Protein AF-A0A950NGB6-F1 (afdb_monomer)

Secondary structure (DSSP, 8-state):
--S-EEEEEEEEEETTTEEEEEEEEEE--BGGGTB--EEEEEEEEEEEEETTEEEEEEEES-S-S--EE---TTTSPPEE---EEEEEEEE--

pLDDT: mean 82.8, std 18.59, range [39.22, 98.44]

Structure (mmCIF, N/CA/C/O backbone):
data_AF-A0A950NGB6-F1
#
_entry.id   AF-A0A950NGB6-F1
#
loop_
_atom_site.group_PDB
_atom_site.id
_atom_site.type_symbol
_atom_site.label_atom_id
_atom_site.label_alt_id
_atom_site.label_comp_id
_atom_site.label_asym_id
_atom_site.label_entity_id
_atom_site.label_seq_id
_atom_site.pdbx_PDB_ins_code
_atom_site.Cartn_x
_atom_site.Cartn_y
_atom_site.Cartn_z
_atom_site.occupancy
_atom_site.B_iso_or_equiv
_atom_site.auth_seq_id
_atom_site.auth_comp_id
_atom_site.auth_asym_id
_atom_site.auth_atom_id
_atom_site.pdbx_PDB_model_num
ATOM 1 N N . SER A 1 1 ? 17.500 -10.119 -14.772 1.00 54.06 1 SER A N 1
ATOM 2 C CA . SER A 1 1 ? 17.290 -9.573 -13.417 1.00 54.06 1 SER A CA 1
ATOM 3 C C . SER A 1 1 ? 17.533 -8.077 -13.434 1.00 54.06 1 SER A C 1
ATOM 5 O O . SER A 1 1 ? 18.432 -7.669 -14.169 1.00 54.06 1 SER A O 1
ATOM 7 N N . PRO A 1 2 ? 16.747 -7.261 -12.709 1.00 59.94 2 PRO A N 1
ATOM 8 C CA . PRO A 1 2 ? 16.984 -5.820 -12.648 1.00 59.94 2 PRO A CA 1
ATOM 9 C C . PRO A 1 2 ? 18.311 -5.579 -11.942 1.00 59.94 2 PRO A C 1
ATOM 11 O O . PRO A 1 2 ? 18.664 -6.317 -11.021 1.00 59.94 2 PRO A O 1
ATOM 14 N N . GLN A 1 3 ? 19.059 -4.574 -12.388 1.00 67.06 3 GLN A N 1
ATOM 15 C CA . GLN A 1 3 ? 20.354 -4.277 -11.775 1.00 67.06 3 GLN A CA 1
ATOM 16 C C . GLN A 1 3 ? 20.201 -3.551 -10.435 1.00 67.06 3 GLN A C 1
ATOM 18 O O . GLN A 1 3 ? 21.109 -3.591 -9.609 1.00 67.06 3 GLN A O 1
ATOM 23 N N . THR A 1 4 ? 19.063 -2.890 -10.195 1.00 82.62 4 THR A N 1
ATOM 24 C CA . THR A 1 4 ? 18.819 -2.128 -8.965 1.00 82.62 4 THR A CA 1
ATOM 25 C C . THR 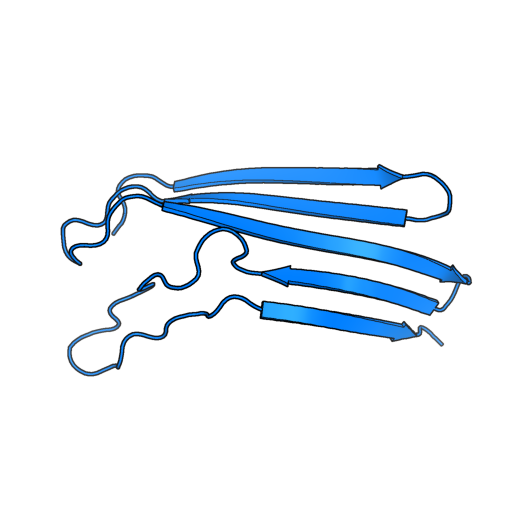A 1 4 ? 17.321 -1.981 -8.714 1.00 82.62 4 THR A C 1
ATOM 27 O O . THR A 1 4 ? 16.550 -1.740 -9.642 1.00 82.62 4 THR A O 1
ATOM 30 N N . GLN A 1 5 ? 16.917 -2.109 -7.453 1.00 87.69 5 GLN A N 1
ATOM 31 C CA . GLN A 1 5 ? 15.569 -1.804 -6.989 1.00 87.69 5 GLN A CA 1
ATOM 32 C C . GLN A 1 5 ? 15.678 -0.940 -5.736 1.00 87.69 5 GLN A C 1
ATOM 34 O O . GLN A 1 5 ? 16.530 -1.203 -4.887 1.00 87.69 5 GLN A O 1
ATOM 39 N N . TYR A 1 6 ? 14.824 0.071 -5.629 1.00 88.75 6 TYR A N 1
ATOM 40 C CA . TYR A 1 6 ? 14.690 0.885 -4.426 1.00 88.75 6 TYR A CA 1
ATOM 41 C C . TYR A 1 6 ? 13.261 0.796 -3.915 1.00 88.75 6 TYR A C 1
ATOM 43 O O . TYR A 1 6 ? 12.318 0.788 -4.706 1.00 88.75 6 TYR A O 1
ATOM 51 N N . ASN A 1 7 ? 13.105 0.764 -2.599 1.00 91.12 7 ASN A N 1
ATOM 52 C CA . ASN A 1 7 ? 11.820 0.869 -1.934 1.00 91.12 7 ASN A CA 1
ATOM 53 C C . ASN A 1 7 ? 11.858 2.000 -0.907 1.00 91.12 7 ASN A C 1
ATOM 55 O O . ASN A 1 7 ? 12.828 2.175 -0.172 1.00 91.12 7 ASN A O 1
ATOM 59 N N . VAL A 1 8 ? 10.777 2.762 -0.858 1.00 96.06 8 VAL A N 1
ATOM 60 C CA . VAL A 1 8 ? 10.532 3.762 0.174 1.00 96.06 8 VAL A CA 1
ATOM 61 C C . VAL A 1 8 ? 9.177 3.448 0.770 1.00 96.06 8 VAL A C 1
ATOM 63 O O . VAL A 1 8 ? 8.181 3.420 0.052 1.00 96.06 8 VAL A O 1
ATOM 66 N N . GLN A 1 9 ? 9.155 3.204 2.075 1.00 96.06 9 GLN A N 1
ATOM 67 C CA . GLN A 1 9 ? 7.926 2.998 2.823 1.00 96.06 9 GLN A CA 1
ATOM 68 C C . GLN A 1 9 ? 7.710 4.157 3.790 1.00 96.06 9 GLN A C 1
ATOM 70 O O . GLN A 1 9 ? 8.660 4.636 4.413 1.00 96.06 9 GLN A O 1
ATOM 75 N N . SER A 1 10 ? 6.463 4.596 3.923 1.00 97.38 10 SER A N 1
ATOM 76 C CA . SER A 1 10 ? 6.051 5.519 4.972 1.00 97.38 10 SER A CA 1
ATOM 77 C C . SER A 1 10 ? 4.803 5.012 5.679 1.00 97.38 10 SER A C 1
ATOM 79 O O . SER A 1 10 ? 3.854 4.555 5.047 1.00 97.38 10 SER A O 1
ATOM 81 N N . LEU A 1 11 ? 4.813 5.135 7.004 1.00 97.94 11 LEU A N 1
ATOM 82 C CA . LEU A 1 11 ? 3.663 4.893 7.862 1.00 97.94 11 LEU A CA 1
ATOM 83 C C . LEU A 1 11 ? 3.295 6.207 8.546 1.00 97.94 11 LEU A C 1
ATOM 85 O O . LEU A 1 11 ? 4.119 6.802 9.242 1.00 97.94 11 LEU A O 1
ATOM 89 N N . LEU A 1 12 ? 2.064 6.656 8.334 1.00 98.31 12 LEU A N 1
ATOM 90 C CA . LEU A 1 12 ? 1.514 7.860 8.941 1.00 98.31 12 LEU A CA 1
ATOM 91 C C . LEU A 1 12 ? 0.417 7.466 9.923 1.00 98.31 12 LEU A C 1
ATOM 93 O O . LEU A 1 12 ? -0.571 6.844 9.535 1.00 98.31 12 LEU A O 1
ATOM 97 N N . LEU A 1 13 ? 0.589 7.871 11.178 1.00 97.88 13 LEU A N 1
ATOM 98 C CA . LEU A 1 13 ? -0.449 7.801 12.201 1.00 97.88 13 LEU A CA 1
ATOM 99 C C . LEU A 1 13 ? -1.148 9.160 12.236 1.00 97.88 13 LEU A C 1
ATOM 101 O O . LEU A 1 13 ? -0.543 10.172 12.594 1.00 97.88 13 LEU A O 1
ATOM 105 N N . LEU A 1 14 ? -2.396 9.190 11.791 1.00 97.19 14 LEU A N 1
ATOM 106 C CA . LEU A 1 14 ? -3.207 10.394 11.681 1.00 97.19 14 LEU A CA 1
ATOM 107 C C . LEU A 1 14 ? -4.202 10.464 12.856 1.00 97.19 14 LEU A C 1
ATOM 109 O O . LEU A 1 14 ? -4.521 9.443 13.468 1.00 97.19 14 LEU A O 1
ATOM 113 N N . PRO A 1 15 ? -4.718 11.659 13.195 1.00 96.62 15 PRO A N 1
ATOM 114 C CA . PRO A 1 15 ? -5.765 11.790 14.205 1.00 96.62 15 PRO A CA 1
ATOM 115 C C . PRO A 1 15 ? -7.013 10.958 13.869 1.00 96.62 15 PRO A C 1
ATOM 117 O O . PRO A 1 15 ? -7.310 10.742 12.695 1.00 96.62 15 PRO A O 1
ATOM 120 N N . HIS A 1 16 ? -7.797 10.609 14.895 1.00 94.88 16 HIS A N 1
ATOM 121 C CA . HIS A 1 16 ? -9.032 9.808 14.791 1.00 94.88 16 HIS A CA 1
ATOM 122 C C . HIS A 1 16 ? -8.806 8.342 14.384 1.00 94.88 16 HIS A C 1
ATOM 124 O O . HIS A 1 16 ? -9.614 7.773 13.651 1.00 94.88 16 HIS A O 1
ATOM 130 N N . ASP A 1 17 ? -7.707 7.745 14.857 1.00 96.44 17 ASP A N 1
ATOM 131 C CA . ASP A 1 17 ? -7.376 6.328 14.643 1.00 96.44 17 ASP A CA 1
ATOM 132 C C . ASP A 1 17 ? -7.332 5.939 13.156 1.00 96.44 17 ASP A C 1
ATOM 134 O O . ASP A 1 17 ? -7.806 4.878 12.731 1.00 96.44 17 ASP A O 1
ATOM 138 N N . VAL A 1 18 ? -6.775 6.849 12.352 1.00 97.88 18 VAL A N 1
ATOM 139 C CA . VAL A 1 18 ? -6.539 6.655 10.925 1.00 97.88 18 VAL A CA 1
ATOM 140 C C . VAL A 1 18 ? -5.057 6.379 10.701 1.00 97.88 18 VAL A C 1
ATOM 142 O O . VAL A 1 18 ? -4.192 7.116 11.167 1.00 97.88 18 VAL A O 1
ATOM 145 N N . GLU A 1 19 ? -4.758 5.343 9.930 1.00 98.19 19 GLU A N 1
ATOM 146 C CA . GLU A 1 19 ? -3.404 4.979 9.530 1.00 98.19 19 GLU A CA 1
ATOM 147 C C . GLU A 1 19 ? -3.284 5.000 8.010 1.00 98.19 19 GLU A C 1
ATOM 149 O O . GLU A 1 19 ? -4.168 4.521 7.297 1.00 98.19 19 GLU A O 1
ATOM 154 N N . MET A 1 20 ? -2.170 5.522 7.501 1.00 98.38 20 MET A N 1
ATOM 155 C CA . MET A 1 20 ? -1.849 5.466 6.080 1.00 98.38 20 MET A CA 1
ATOM 156 C C . MET A 1 20 ? -0.472 4.839 5.875 1.00 98.38 20 MET A C 1
ATOM 158 O O . MET A 1 20 ? 0.538 5.408 6.286 1.00 98.38 20 MET A O 1
ATOM 162 N N . ASP A 1 21 ? -0.441 3.680 5.224 1.00 97.88 21 ASP A N 1
ATOM 163 C CA . ASP A 1 21 ? 0.781 2.989 4.807 1.00 97.88 21 ASP A CA 1
ATOM 164 C C . ASP A 1 21 ? 0.980 3.203 3.308 1.00 97.88 21 ASP A C 1
ATOM 166 O O . ASP A 1 21 ? 0.055 3.012 2.517 1.00 97.88 21 ASP A O 1
ATOM 170 N N . ASN A 1 22 ? 2.170 3.634 2.914 1.00 97.56 22 ASN A N 1
ATOM 171 C CA . ASN A 1 22 ? 2.520 3.909 1.532 1.00 97.56 22 ASN A CA 1
ATOM 172 C C . ASN A 1 22 ? 3.824 3.216 1.193 1.00 97.56 22 ASN A C 1
ATOM 174 O O . ASN A 1 22 ? 4.803 3.345 1.927 1.00 97.56 22 ASN A O 1
ATOM 178 N N . VAL A 1 23 ? 3.874 2.582 0.026 1.00 96.00 23 VAL A N 1
ATOM 179 C CA . VAL A 1 23 ? 5.106 2.004 -0.497 1.00 96.00 23 VAL A CA 1
ATOM 180 C C . VAL A 1 23 ? 5.312 2.444 -1.936 1.00 96.00 23 VAL A C 1
ATOM 182 O O . VAL A 1 23 ? 4.480 2.203 -2.810 1.00 96.00 23 VAL A O 1
ATOM 185 N N . LEU A 1 24 ? 6.447 3.093 -2.180 1.00 94.62 24 LEU A N 1
ATOM 186 C CA . LEU A 1 24 ? 6.922 3.451 -3.506 1.00 94.62 24 LEU A CA 1
ATOM 187 C C . LEU A 1 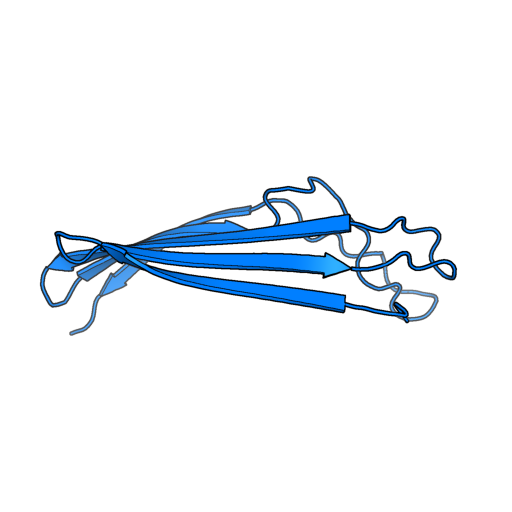24 ? 8.117 2.570 -3.857 1.00 94.62 24 LEU A C 1
ATOM 189 O O . LEU A 1 24 ? 9.123 2.548 -3.150 1.00 94.62 24 LEU A O 1
ATOM 193 N N . TYR A 1 25 ? 8.019 1.887 -4.984 1.00 91.12 25 TYR A N 1
ATOM 194 C CA . TYR A 1 25 ? 9.084 1.085 -5.554 1.00 91.12 25 TYR A CA 1
ATOM 195 C C . TYR A 1 25 ? 9.619 1.773 -6.800 1.00 91.12 25 TYR A C 1
ATOM 197 O O . TYR A 1 25 ? 8.844 2.277 -7.612 1.00 91.12 25 TYR A O 1
ATOM 205 N N . TYR A 1 26 ? 10.933 1.737 -6.977 1.00 90.12 26 TYR A N 1
ATOM 206 C CA . TYR A 1 26 ? 11.595 1.990 -8.247 1.00 90.12 26 TYR A CA 1
ATOM 207 C C . TYR A 1 26 ? 12.293 0.717 -8.699 1.00 90.12 26 TYR A C 1
ATOM 209 O O . TYR A 1 26 ? 13.120 0.164 -7.969 1.00 90.12 26 TYR A O 1
ATOM 217 N N . VAL A 1 27 ? 12.005 0.289 -9.920 1.00 86.25 27 VAL A N 1
ATOM 218 C CA . VAL A 1 27 ? 12.666 -0.846 -10.558 1.00 86.25 27 VAL A CA 1
ATOM 219 C C . VAL A 1 27 ? 13.430 -0.315 -11.760 1.00 86.25 27 VAL A C 1
ATOM 221 O O . VAL A 1 27 ? 12.858 0.336 -12.637 1.00 86.25 27 VAL A O 1
ATOM 224 N N . SER A 1 28 ? 14.744 -0.551 -11.795 1.00 85.75 28 SER A N 1
ATOM 225 C CA . SER A 1 28 ? 15.553 -0.154 -12.945 1.00 85.75 28 SER A CA 1
ATOM 226 C C . SER A 1 28 ? 15.216 -0.993 -14.178 1.00 85.75 28 SER A C 1
ATOM 228 O O . SER A 1 28 ? 14.600 -2.056 -14.084 1.00 85.75 28 SER A O 1
ATOM 230 N N . THR A 1 29 ? 15.615 -0.498 -15.350 1.00 84.50 29 THR A N 1
ATOM 231 C CA . THR A 1 29 ? 15.384 -1.158 -16.638 1.00 84.50 29 THR A CA 1
ATOM 232 C C . THR A 1 29 ? 15.749 -2.641 -16.576 1.00 84.50 29 THR A C 1
ATOM 234 O O . THR A 1 29 ? 16.755 -3.033 -15.978 1.00 84.50 29 THR A O 1
ATOM 237 N N . LEU A 1 30 ? 14.952 -3.465 -17.253 1.00 80.69 30 LEU A N 1
ATOM 238 C CA . LEU A 1 30 ? 15.193 -4.889 -17.465 1.00 80.69 30 LEU A CA 1
ATOM 239 C C . LEU A 1 30 ?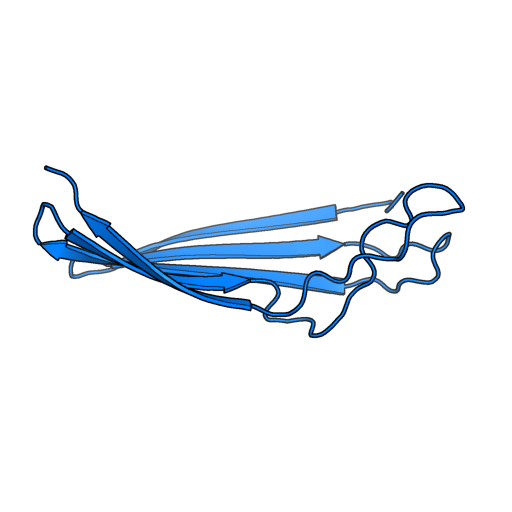 15.508 -5.111 -18.953 1.00 80.69 30 LEU A C 1
ATOM 241 O O . LEU A 1 30 ? 14.600 -5.440 -19.723 1.00 80.69 30 LEU A O 1
ATOM 245 N N . PRO A 1 31 ? 16.776 -4.957 -19.390 1.00 76.94 31 PRO A N 1
ATOM 246 C CA . PRO A 1 31 ? 17.125 -5.018 -20.810 1.00 76.94 31 PRO A CA 1
ATOM 247 C C . PRO A 1 31 ? 16.775 -6.364 -21.444 1.00 76.94 31 PRO A C 1
ATOM 249 O O . PRO A 1 31 ? 16.282 -6.410 -22.564 1.00 76.94 31 PRO A O 1
ATOM 252 N N . SER A 1 32 ? 16.953 -7.461 -20.699 1.00 75.75 32 SER A N 1
ATOM 253 C CA . SER A 1 32 ? 16.657 -8.820 -21.168 1.00 75.75 32 SER A CA 1
ATOM 254 C C . SER A 1 32 ? 15.182 -9.050 -21.506 1.00 75.75 32 SER A C 1
ATOM 256 O O . SER A 1 32 ? 14.870 -10.001 -22.210 1.00 75.75 32 SER A O 1
ATOM 258 N N . LEU A 1 33 ? 14.284 -8.211 -20.982 1.00 69.19 33 LEU A N 1
ATOM 259 C CA . LEU A 1 33 ? 12.833 -8.320 -21.150 1.00 69.19 33 LEU A CA 1
ATOM 260 C C . LEU A 1 33 ? 12.233 -7.129 -21.902 1.00 69.19 33 LEU A C 1
ATOM 262 O O . LEU A 1 33 ? 11.016 -7.062 -22.056 1.00 69.19 33 LEU A O 1
ATOM 266 N N . ASN A 1 34 ? 13.076 -6.199 -22.365 1.00 76.00 34 ASN A N 1
ATOM 267 C CA . ASN A 1 34 ? 12.664 -4.948 -22.993 1.00 76.00 34 ASN A CA 1
ATOM 268 C C . ASN A 1 34 ? 11.642 -4.152 -22.152 1.00 76.00 34 ASN A C 1
ATOM 270 O O . ASN A 1 34 ? 10.678 -3.600 -22.683 1.00 76.00 34 ASN A O 1
ATOM 274 N N . ILE A 1 35 ? 11.828 -4.123 -20.827 1.00 76.00 35 ILE A N 1
ATOM 275 C CA . ILE A 1 35 ? 10.979 -3.345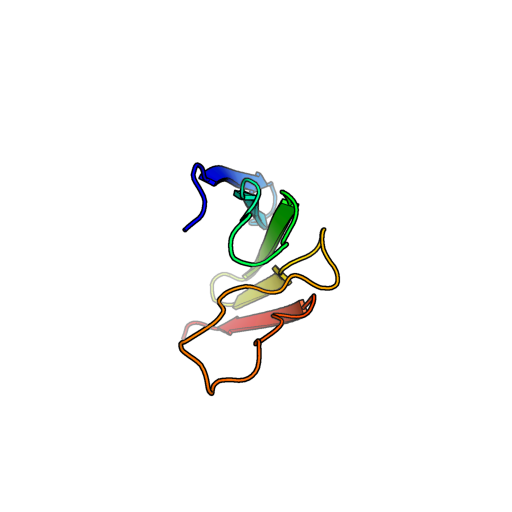 -19.915 1.00 76.00 35 ILE A CA 1
ATOM 276 C C . ILE A 1 35 ? 11.782 -2.128 -19.440 1.00 76.00 35 ILE A C 1
ATOM 278 O O . ILE A 1 35 ? 12.870 -2.317 -18.878 1.00 76.00 35 ILE A O 1
ATOM 282 N N . PRO A 1 36 ? 11.294 -0.893 -19.667 1.00 82.50 36 PRO A N 1
ATOM 283 C CA . PRO A 1 36 ? 11.945 0.317 -19.169 1.00 82.50 36 PRO A CA 1
ATOM 284 C C . PRO A 1 36 ? 11.893 0.379 -17.639 1.00 82.50 36 PRO A C 1
ATOM 286 O O . PRO A 1 36 ? 11.126 -0.349 -17.013 1.00 82.50 36 PRO A O 1
ATOM 289 N N . SER A 1 37 ? 12.694 1.250 -17.023 1.00 87.00 37 SER A N 1
ATOM 290 C CA . SER A 1 37 ? 12.549 1.514 -15.591 1.00 87.00 37 SER A CA 1
ATOM 291 C C . SER A 1 37 ? 11.157 2.055 -15.272 1.00 87.00 37 SER A C 1
ATOM 293 O O . SER A 1 37 ? 10.529 2.734 -16.090 1.00 87.00 37 SER A O 1
ATOM 295 N N . TYR A 1 38 ? 10.665 1.742 -14.079 1.00 85.00 38 TYR A N 1
ATOM 296 C CA . TYR A 1 38 ? 9.328 2.145 -13.669 1.00 85.00 38 TYR A CA 1
ATOM 297 C C . TYR A 1 38 ? 9.217 2.376 -12.170 1.00 85.00 38 TYR A C 1
ATOM 299 O O . TYR A 1 38 ? 10.036 1.909 -11.375 1.00 85.00 38 TYR A O 1
ATOM 307 N N . PHE A 1 39 ? 8.163 3.105 -11.811 1.00 89.31 39 PHE A N 1
ATOM 308 C CA . PHE A 1 39 ? 7.729 3.277 -10.438 1.00 89.31 39 PHE A CA 1
ATOM 309 C C . PHE A 1 39 ? 6.421 2.530 -10.209 1.00 89.31 39 PHE A C 1
ATOM 311 O O . PHE A 1 39 ? 5.492 2.636 -11.010 1.00 89.31 39 PHE A O 1
ATOM 318 N N . ARG A 1 40 ? 6.332 1.842 -9.074 1.00 89.69 40 ARG A N 1
ATOM 319 C CA . ARG A 1 40 ? 5.091 1.259 -8.563 1.00 89.69 40 ARG A CA 1
ATOM 320 C C . ARG A 1 40 ? 4.749 1.923 -7.242 1.00 89.69 40 ARG A C 1
ATOM 322 O O . ARG A 1 40 ? 5.625 2.114 -6.408 1.00 89.69 40 ARG A O 1
ATOM 329 N N . PHE A 1 41 ? 3.476 2.246 -7.055 1.00 93.75 41 PHE A N 1
ATOM 330 C CA . PHE A 1 41 ? 2.983 2.836 -5.818 1.00 93.75 41 PHE A CA 1
ATOM 331 C C . PHE A 1 41 ? 1.784 2.062 -5.303 1.00 93.75 41 PHE A C 1
ATOM 333 O O . PHE A 1 41 ? 0.790 1.912 -6.022 1.00 93.75 41 PHE A O 1
ATOM 340 N N . ASP A 1 42 ? 1.894 1.640 -4.053 1.00 95.06 42 ASP A N 1
ATOM 341 C CA . ASP A 1 42 ? 0.838 0.991 -3.300 1.00 95.06 42 ASP A CA 1
ATOM 342 C C . ASP A 1 42 ? 0.540 1.846 -2.060 1.00 95.06 42 ASP A C 1
ATOM 344 O O . ASP A 1 42 ? 1.442 2.435 -1.461 1.00 95.06 42 ASP A O 1
ATOM 348 N N . THR A 1 43 ? -0.729 1.933 -1.676 1.00 97.62 43 THR A N 1
ATOM 349 C CA . THR A 1 43 ? -1.165 2.686 -0.495 1.00 97.62 43 THR A CA 1
ATOM 350 C C . THR A 1 43 ? -2.330 1.984 0.189 1.00 97.62 43 THR A C 1
ATOM 352 O O . THR A 1 43 ? -3.184 1.381 -0.467 1.00 97.62 43 THR A O 1
ATOM 355 N N . ARG A 1 44 ? -2.383 2.062 1.516 1.00 98.19 44 ARG A N 1
ATOM 356 C CA . ARG A 1 44 ? -3.500 1.600 2.337 1.00 98.19 44 ARG A CA 1
ATOM 357 C C . ARG A 1 44 ? -3.876 2.702 3.309 1.00 98.19 44 ARG A C 1
ATOM 359 O O . ARG A 1 44 ? -3.058 3.096 4.131 1.00 98.19 44 ARG A O 1
ATOM 366 N N . LEU A 1 45 ? -5.132 3.124 3.252 1.00 98.44 45 LEU A N 1
ATOM 367 C CA . LEU A 1 45 ? -5.753 3.971 4.262 1.00 98.44 45 LEU A CA 1
ATOM 368 C C . LEU A 1 45 ? -6.649 3.093 5.131 1.00 98.44 45 LEU A C 1
ATOM 370 O O . LEU A 1 45 ? -7.583 2.480 4.618 1.00 98.44 45 LEU A O 1
ATOM 374 N N . ALA A 1 46 ? -6.361 3.012 6.422 1.00 98.06 46 ALA A N 1
ATOM 375 C CA . ALA A 1 46 ? -7.129 2.248 7.390 1.00 98.06 46 ALA A CA 1
ATOM 376 C C . ALA A 1 46 ? -7.715 3.168 8.451 1.00 98.06 46 ALA A C 1
ATOM 378 O O . ALA A 1 46 ? -7.080 4.130 8.868 1.00 98.06 46 ALA A O 1
ATOM 379 N N . TRP A 1 47 ? -8.930 2.865 8.881 1.00 98.06 47 TRP A N 1
ATOM 380 C CA . TRP A 1 47 ? -9.641 3.612 9.899 1.00 98.06 47 TRP A CA 1
ATOM 381 C C . TRP A 1 47 ? -10.293 2.645 10.877 1.00 98.06 47 TRP A C 1
ATOM 383 O O . TRP A 1 47 ? -11.134 1.819 10.502 1.00 98.06 47 TRP A O 1
ATOM 393 N N . LYS A 1 48 ? -9.900 2.756 12.142 1.00 97.44 48 LYS A N 1
ATOM 394 C CA . LYS A 1 48 ? -10.492 2.007 13.242 1.00 97.44 48 LYS A CA 1
ATOM 395 C C . LYS A 1 48 ? -11.747 2.744 13.720 1.00 97.44 48 LYS A C 1
ATOM 397 O O . LYS A 1 48 ? -11.679 3.652 14.538 1.00 97.44 48 LYS A O 1
ATOM 402 N N . VAL A 1 49 ? -12.897 2.373 13.157 1.00 94.44 49 VAL A N 1
ATOM 403 C CA . VAL A 1 49 ? -14.185 3.052 13.402 1.00 94.44 49 VAL A CA 1
ATOM 404 C C . VAL A 1 49 ? -14.639 2.874 14.851 1.00 94.44 49 VAL A C 1
ATOM 406 O O . VAL A 1 49 ? -15.165 3.798 15.464 1.00 94.44 49 VAL A O 1
ATOM 409 N N . VAL A 1 50 ? -14.439 1.670 15.385 1.00 94.12 50 VAL A N 1
ATOM 410 C CA . VAL A 1 50 ? -14.647 1.297 16.790 1.00 94.12 50 VAL A CA 1
ATOM 411 C C . VAL A 1 50 ? -13.586 0.269 17.182 1.00 94.12 50 VAL A C 1
ATOM 413 O O . VAL A 1 50 ? -12.898 -0.275 16.318 1.00 94.12 50 VAL A O 1
ATOM 416 N N . ASP A 1 51 ? -13.457 -0.041 18.474 1.00 91.88 51 ASP A N 1
ATOM 417 C CA . ASP A 1 51 ? -12.355 -0.868 18.980 1.00 91.88 51 ASP A CA 1
ATOM 418 C C . ASP A 1 51 ? -12.175 -2.227 18.302 1.00 91.88 51 ASP A C 1
ATOM 420 O O . ASP A 1 51 ? -11.052 -2.717 18.177 1.00 91.88 51 ASP A O 1
ATOM 424 N N . ASN A 1 52 ? -13.267 -2.804 17.813 1.00 95.38 52 ASN A N 1
ATOM 425 C CA . ASN A 1 52 ? -13.285 -4.102 17.168 1.00 95.38 52 ASN A CA 1
A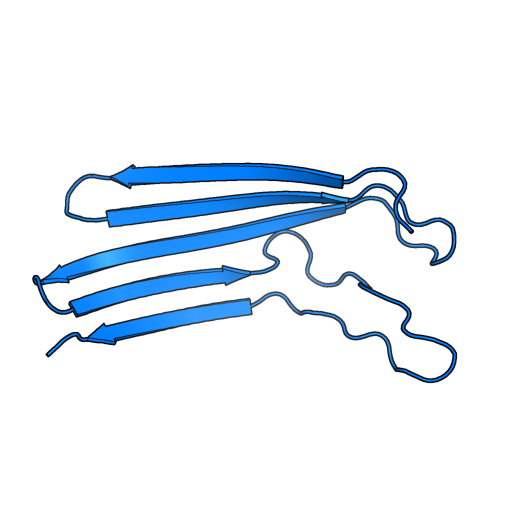TOM 426 C C . ASN A 1 52 ? -13.470 -4.065 15.645 1.00 95.38 52 ASN A C 1
ATOM 428 O O . ASN A 1 52 ? -13.408 -5.130 15.035 1.00 95.38 52 ASN A O 1
ATOM 432 N N . VAL A 1 53 ? -13.684 -2.901 15.020 1.00 96.81 53 VAL A N 1
ATOM 433 C CA . VAL A 1 53 ? -13.965 -2.794 13.576 1.00 96.81 53 VAL A CA 1
ATOM 434 C C . VAL A 1 53 ? -13.002 -1.830 12.900 1.00 96.81 53 VAL A C 1
ATOM 436 O O . VAL A 1 53 ? -12.918 -0.654 13.250 1.00 96.81 53 VAL A O 1
ATOM 439 N N . GLU A 1 54 ? -12.338 -2.318 11.858 1.00 98.12 54 GLU A N 1
ATOM 440 C CA . GLU A 1 54 ? -11.499 -1.523 10.971 1.00 98.12 54 GLU A CA 1
ATOM 441 C C . GLU A 1 54 ? -12.041 -1.566 9.542 1.00 98.12 54 GLU A C 1
ATOM 443 O O . GLU A 1 54 ? -12.326 -2.635 8.995 1.00 98.12 54 GLU A O 1
ATOM 448 N N . LEU A 1 55 ? -12.127 -0.393 8.925 1.00 98.06 55 LEU A N 1
ATOM 449 C CA . LEU A 1 55 ? -12.331 -0.235 7.493 1.00 98.06 55 LEU A CA 1
ATOM 450 C C . LEU A 1 55 ? -10.997 0.113 6.848 1.00 98.06 55 LEU A C 1
ATOM 452 O O . LEU A 1 55 ? -10.231 0.901 7.396 1.00 98.06 55 LEU A O 1
ATOM 456 N N . SER A 1 56 ? -10.714 -0.422 5.666 1.00 97.81 56 SER A N 1
ATOM 457 C CA . SER A 1 56 ? -9.565 0.046 4.892 1.00 97.81 56 SER A CA 1
ATOM 458 C C . SER A 1 56 ? -9.855 0.132 3.407 1.00 97.81 56 SER A C 1
ATOM 460 O O . SER A 1 56 ? -10.633 -0.653 2.872 1.00 97.81 56 SER A O 1
ATOM 462 N N . LEU A 1 57 ? -9.207 1.091 2.753 1.00 98.19 57 LEU A N 1
ATOM 463 C CA . LEU A 1 57 ? -9.146 1.236 1.308 1.00 98.19 57 LEU A CA 1
ATOM 464 C C . LEU A 1 57 ? -7.704 0.986 0.873 1.00 98.19 57 LEU A C 1
ATOM 466 O O . LEU A 1 57 ? -6.782 1.644 1.357 1.00 98.19 57 LEU A O 1
ATOM 470 N N . VAL A 1 58 ? -7.516 0.030 -0.029 1.00 97.38 58 VAL A N 1
ATOM 471 C CA . VAL A 1 58 ? -6.204 -0.373 -0.532 1.00 97.38 58 VAL A CA 1
ATOM 472 C 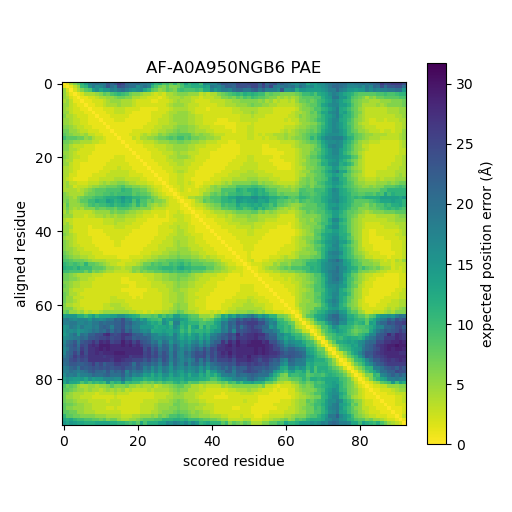C . VAL A 1 58 ? -6.132 -0.077 -2.020 1.00 97.38 58 VAL A C 1
ATOM 474 O O . VAL A 1 58 ? -7.008 -0.477 -2.787 1.00 97.38 58 VAL A O 1
ATOM 477 N N . GLY A 1 59 ? -5.078 0.624 -2.422 1.00 94.81 59 GLY A N 1
ATOM 478 C CA . GLY A 1 59 ? -4.693 0.832 -3.808 1.00 94.81 59 GLY A CA 1
ATOM 479 C C . GLY A 1 59 ? -3.377 0.121 -4.097 1.00 94.81 59 GLY A C 1
ATOM 480 O O . GLY A 1 59 ? -2.402 0.305 -3.373 1.00 94.81 59 GLY A O 1
ATOM 481 N N . GLN A 1 60 ? -3.341 -0.677 -5.159 1.00 92.81 60 GLN A N 1
ATOM 482 C CA . GLN A 1 60 ? -2.147 -1.383 -5.618 1.00 92.81 60 GLN A CA 1
ATOM 483 C C . GLN A 1 60 ? -1.850 -1.032 -7.070 1.00 92.81 60 GLN A C 1
ATOM 485 O O . GLN A 1 60 ? -2.763 -0.905 -7.894 1.00 92.81 60 GLN A O 1
ATOM 490 N N . ASN A 1 61 ? -0.562 -0.899 -7.376 1.00 90.50 61 ASN A N 1
ATOM 491 C CA . ASN A 1 61 ? -0.050 -0.563 -8.696 1.00 90.50 61 ASN A CA 1
ATOM 492 C C . ASN A 1 61 ? -0.692 0.714 -9.278 1.00 90.50 61 ASN A C 1
ATOM 494 O O . ASN A 1 61 ? -1.189 0.759 -10.404 1.00 90.50 61 ASN A O 1
ATOM 498 N N . LEU A 1 62 ? -0.741 1.780 -8.473 1.00 91.06 62 LEU A N 1
ATOM 499 C CA . LEU A 1 62 ? -1.490 2.990 -8.822 1.00 91.06 62 LEU A CA 1
ATOM 500 C C . LEU A 1 62 ? -0.838 3.799 -9.955 1.00 91.06 62 LEU A C 1
ATOM 502 O O . LEU A 1 62 ? -1.546 4.356 -10.799 1.00 91.06 62 LEU A O 1
ATOM 506 N N . LEU A 1 63 ? 0.497 3.841 -10.009 1.00 86.81 63 LEU A N 1
ATOM 507 C CA . LEU A 1 63 ? 1.243 4.665 -10.971 1.00 86.81 63 LEU A CA 1
ATOM 508 C C . LEU A 1 63 ? 1.411 4.032 -12.353 1.00 86.81 63 LEU A C 1
ATOM 510 O O . LEU A 1 63 ? 1.700 4.749 -13.309 1.00 86.81 63 LEU A O 1
ATOM 514 N N . GLN A 1 64 ? 1.193 2.725 -12.491 1.00 71.94 64 GLN A N 1
ATOM 515 C CA . GLN A 1 64 ? 1.404 2.036 -13.754 1.00 71.94 64 GLN A CA 1
ATOM 516 C C . GLN A 1 64 ? 0.205 1.147 -14.062 1.00 71.94 64 GLN A C 1
ATOM 518 O O . GLN A 1 64 ? -0.126 0.241 -13.313 1.00 71.94 64 GLN A O 1
ATOM 523 N N . ALA A 1 65 ? -0.485 1.425 -15.169 1.00 57.53 65 ALA A N 1
ATOM 524 C CA . ALA A 1 65 ? -1.651 0.631 -15.550 1.00 57.53 65 ALA A CA 1
ATOM 525 C C . ALA A 1 65 ? -1.260 -0.803 -15.944 1.00 57.53 65 ALA A C 1
ATOM 527 O O . ALA A 1 65 ? -2.035 -1.727 -15.714 1.00 57.53 65 ALA A O 1
ATOM 528 N N . GLN A 1 66 ? -0.064 -0.972 -16.524 1.00 54.44 66 GLN A N 1
ATOM 529 C CA . GLN A 1 66 ? 0.471 -2.244 -16.997 1.00 54.44 66 GLN A CA 1
ATOM 530 C C . GLN A 1 66 ? 2.001 -2.219 -16.911 1.00 54.44 66 GLN A C 1
ATOM 532 O O . GLN A 1 66 ? 2.652 -1.367 -17.519 1.00 54.44 66 GLN A O 1
ATOM 537 N N . HIS A 1 67 ? 2.583 -3.164 -16.178 1.00 60.53 67 HIS A N 1
ATOM 538 C CA . HIS A 1 67 ? 3.974 -3.559 -16.368 1.00 60.53 67 HIS A CA 1
ATOM 539 C C . HIS A 1 67 ? 4.035 -5.075 -16.512 1.00 60.53 67 HIS A C 1
ATOM 541 O O . HIS A 1 67 ? 3.296 -5.820 -15.867 1.00 60.53 67 HIS A O 1
ATOM 547 N N . LYS A 1 68 ? 4.954 -5.547 -17.347 1.00 53.44 68 LYS A N 1
ATOM 548 C CA . LYS A 1 68 ? 5.260 -6.969 -17.467 1.00 53.44 68 LYS A CA 1
ATOM 549 C C . LYS A 1 68 ? 6.198 -7.337 -16.321 1.00 53.44 68 LYS A C 1
ATOM 551 O O . LYS A 1 68 ? 7.393 -7.137 -16.453 1.00 53.44 68 LYS A O 1
ATOM 556 N N . GLU A 1 69 ? 5.710 -7.816 -15.182 1.00 48.69 69 GLU A N 1
ATOM 557 C CA . GLU A 1 69 ? 6.622 -8.406 -14.188 1.00 48.69 69 GLU A CA 1
ATOM 558 C C . GLU A 1 69 ? 6.794 -9.900 -14.480 1.00 48.69 69 GLU A C 1
ATOM 560 O O . GLU A 1 69 ? 5.830 -10.614 -14.722 1.00 48.69 69 GLU A O 1
ATOM 565 N N . PHE A 1 70 ? 8.053 -10.348 -14.490 1.00 47.47 70 PHE A N 1
ATOM 566 C CA . PHE A 1 70 ? 8.496 -11.730 -14.701 1.00 47.47 70 PHE A CA 1
ATOM 567 C C . PHE A 1 70 ? 8.102 -12.398 -16.037 1.00 47.47 70 PHE A C 1
ATOM 569 O O . PHE A 1 70 ? 6.997 -12.892 -16.242 1.00 47.47 70 PHE A O 1
ATOM 576 N N . SER A 1 71 ? 9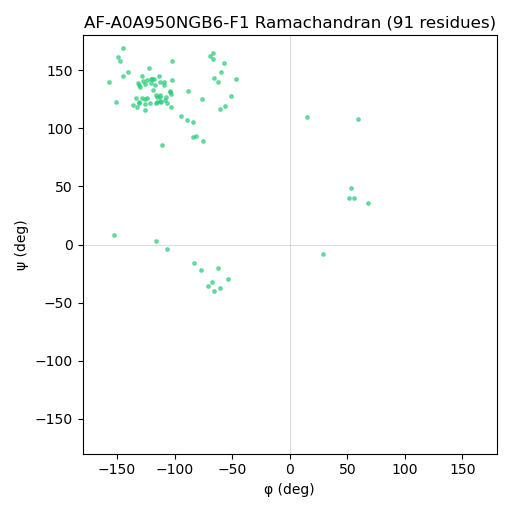.092 -12.578 -16.918 1.00 43.94 71 SER A N 1
ATOM 577 C CA . SER A 1 71 ? 9.078 -13.712 -17.845 1.00 43.94 71 SER A CA 1
ATOM 578 C C . SER A 1 71 ? 9.459 -14.977 -17.065 1.00 43.94 71 SER A C 1
ATOM 580 O O . SER A 1 71 ? 10.639 -15.324 -16.944 1.00 43.94 71 SER A O 1
ATOM 582 N N . GLY A 1 72 ? 8.477 -15.659 -16.483 1.00 40.78 72 GLY A N 1
ATOM 583 C CA . GLY A 1 72 ? 8.669 -17.052 -16.094 1.00 40.78 72 GLY A CA 1
ATOM 584 C C . GLY A 1 72 ? 8.985 -17.857 -17.355 1.00 40.78 72 GLY A C 1
ATOM 585 O O . GLY A 1 72 ? 8.193 -17.851 -18.289 1.00 40.78 72 GLY A O 1
ATOM 586 N N . PHE A 1 73 ? 10.185 -18.441 -17.416 1.00 41.97 73 PHE A N 1
ATOM 587 C CA . PHE A 1 73 ? 10.603 -19.546 -18.289 1.00 41.97 73 PHE A CA 1
ATOM 588 C C . PHE A 1 73 ? 9.693 -19.871 -19.487 1.00 41.97 73 PHE A C 1
ATOM 590 O O . PHE A 1 73 ? 8.641 -20.447 -19.261 1.00 41.97 73 PHE A O 1
ATOM 597 N N . LEU A 1 74 ? 10.152 -19.575 -20.717 1.00 41.81 74 LEU A N 1
ATOM 598 C CA . LEU A 1 74 ? 9.766 -20.020 -22.088 1.00 41.81 74 LEU A CA 1
ATOM 599 C C . LEU A 1 74 ? 8.318 -20.460 -22.461 1.00 41.81 74 LEU A C 1
ATOM 601 O O . LEU A 1 74 ? 8.057 -20.611 -23.648 1.00 41.81 74 LEU A O 1
ATOM 605 N N . TYR A 1 75 ? 7.369 -20.618 -21.540 1.00 39.47 75 TYR A N 1
ATOM 606 C CA . TYR A 1 75 ? 6.032 -21.182 -21.753 1.00 39.47 75 TYR A CA 1
ATOM 607 C C . TYR A 1 75 ? 4.968 -20.662 -20.765 1.00 39.47 75 TYR A C 1
ATOM 609 O O . TYR A 1 75 ? 3.849 -21.171 -20.769 1.00 39.47 75 TYR A O 1
ATOM 617 N N . GLN A 1 76 ? 5.264 -19.661 -19.926 1.00 39.22 76 GLN A N 1
ATOM 618 C CA . GLN A 1 76 ? 4.250 -19.019 -19.081 1.00 39.22 76 GLN A CA 1
ATOM 619 C C . GLN A 1 76 ? 3.849 -17.648 -19.645 1.00 39.22 76 GLN A C 1
ATOM 621 O O . GLN A 1 76 ? 4.725 -16.842 -19.973 1.00 39.22 76 GLN A O 1
ATOM 626 N N . PRO A 1 77 ? 2.538 -17.361 -19.777 1.00 39.47 77 PRO A N 1
ATOM 627 C CA . PRO A 1 77 ? 2.079 -16.042 -20.183 1.00 39.47 77 PRO A CA 1
ATOM 628 C C . PRO A 1 77 ? 2.509 -15.007 -19.141 1.00 39.47 77 PRO A C 1
ATOM 630 O O . PRO A 1 77 ? 2.473 -15.259 -17.938 1.00 39.47 77 PRO A O 1
ATOM 633 N N . THR A 1 78 ? 2.928 -13.838 -19.617 1.00 48.22 78 THR A N 1
ATOM 634 C CA . THR A 1 78 ? 3.235 -12.686 -18.769 1.00 48.22 78 THR A CA 1
ATOM 635 C C . THR A 1 78 ? 2.014 -12.341 -17.918 1.00 48.22 78 THR A C 1
ATOM 637 O O . THR A 1 78 ? 0.959 -12.033 -18.469 1.00 48.22 78 THR A O 1
ATOM 640 N N . VAL A 1 79 ? 2.147 -12.397 -16.592 1.00 48.97 79 VAL A N 1
ATOM 641 C CA . VAL A 1 79 ? 1.078 -11.976 -15.682 1.00 48.97 79 VAL A CA 1
ATOM 642 C C . VAL A 1 79 ? 1.263 -10.489 -15.419 1.00 48.97 79 VAL A C 1
ATOM 644 O O . VAL A 1 79 ? 2.194 -10.069 -14.736 1.00 48.97 79 VAL A O 1
ATOM 647 N N . GLU A 1 80 ? 0.390 -9.679 -16.004 1.00 57.97 80 GLU A N 1
ATOM 648 C CA . GLU A 1 80 ? 0.257 -8.280 -15.615 1.00 57.97 80 GLU A CA 1
ATOM 649 C C . GLU A 1 80 ? -0.510 -8.240 -14.291 1.00 57.97 80 GLU A C 1
ATOM 651 O O . GLU A 1 80 ? -1.602 -8.801 -14.200 1.00 57.97 80 GLU A O 1
ATOM 656 N N . ILE A 1 81 ? 0.044 -7.599 -13.258 1.00 65.12 81 ILE A N 1
ATOM 657 C CA . ILE A 1 81 ? -0.748 -7.238 -12.078 1.00 65.12 81 ILE A CA 1
ATOM 658 C C . ILE A 1 81 ? -1.434 -5.916 -12.429 1.00 65.12 81 ILE A C 1
ATOM 660 O O . ILE A 1 81 ? -0.752 -4.887 -12.491 1.00 65.12 81 ILE A O 1
ATOM 664 N N . PRO A 1 82 ? -2.747 -5.910 -12.719 1.00 72.06 82 PRO A N 1
ATOM 665 C CA . PRO A 1 82 ? -3.432 -4.680 -13.069 1.00 72.06 82 PRO A CA 1
ATOM 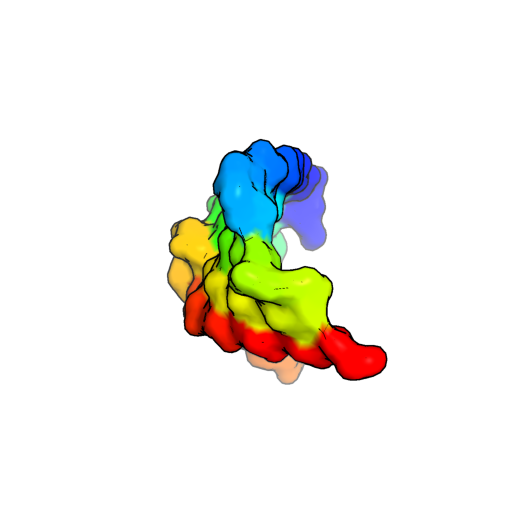666 C C . PRO A 1 82 ? -3.480 -3.748 -11.859 1.00 72.06 82 PRO A C 1
ATOM 668 O O . PRO A 1 82 ? -3.400 -4.180 -10.706 1.00 72.06 82 PRO A O 1
ATOM 671 N N . ARG A 1 83 ? -3.686 -2.458 -12.126 1.00 88.00 83 ARG A N 1
ATOM 672 C CA . ARG A 1 83 ? -4.114 -1.516 -11.091 1.00 88.00 83 ARG A CA 1
ATOM 673 C C . ARG A 1 83 ? -5.335 -2.080 -10.367 1.00 88.00 83 ARG A C 1
ATOM 675 O O . ARG A 1 83 ? -6.340 -2.391 -11.008 1.00 88.00 83 ARG A O 1
ATOM 682 N N . ALA A 1 84 ? -5.270 -2.131 -9.043 1.00 89.19 84 ALA A N 1
ATOM 683 C CA . ALA A 1 84 ? -6.371 -2.593 -8.213 1.00 89.19 84 ALA A CA 1
ATOM 684 C C . ALA A 1 84 ? -6.707 -1.561 -7.138 1.00 89.19 84 ALA A C 1
ATOM 686 O O . ALA A 1 84 ? -5.823 -0.939 -6.549 1.00 89.19 84 ALA A O 1
ATOM 687 N N . VAL A 1 85 ? -8.003 -1.395 -6.886 1.00 94.81 85 VAL A N 1
ATOM 688 C CA . VAL A 1 85 ? -8.525 -0.648 -5.743 1.00 94.81 85 VAL A CA 1
ATOM 689 C C . VAL A 1 85 ? -9.619 -1.493 -5.117 1.00 94.81 85 VAL A C 1
ATOM 691 O O . VAL A 1 85 ? -10.541 -1.920 -5.812 1.00 94.81 85 VAL A O 1
ATOM 694 N N . TYR A 1 86 ? -9.512 -1.756 -3.822 1.00 95.44 86 TYR A N 1
ATOM 695 C CA . TYR A 1 86 ? -10.491 -2.548 -3.085 1.00 95.44 86 TYR A CA 1
ATOM 696 C C . TYR A 1 86 ? -10.610 -2.063 -1.645 1.00 95.44 86 TYR A C 1
ATOM 698 O O . TYR A 1 86 ? -9.709 -1.415 -1.111 1.00 95.44 86 TYR A O 1
ATOM 706 N N . ALA A 1 87 ? -11.740 -2.376 -1.020 1.00 97.25 87 ALA A N 1
ATOM 707 C CA . ALA A 1 87 ? -12.006 -2.055 0.372 1.00 97.25 87 ALA A CA 1
ATOM 708 C C . ALA A 1 87 ? -12.107 -3.337 1.203 1.00 97.25 87 ALA A C 1
ATOM 710 O O . ALA A 1 87 ? -12.627 -4.344 0.725 1.00 97.25 87 ALA A O 1
ATOM 711 N N . ASN A 1 88 ? -11.645 -3.281 2.449 1.00 97.19 88 ASN A N 1
ATOM 712 C CA . ASN A 1 88 ? -11.772 -4.369 3.413 1.00 97.19 88 ASN A CA 1
ATOM 713 C C . ASN A 1 88 ? -12.509 -3.904 4.664 1.00 97.19 88 ASN A C 1
ATOM 715 O O . ASN A 1 88 ? -12.392 -2.750 5.083 1.00 97.19 88 ASN A O 1
ATOM 719 N N . VAL A 1 89 ? -13.182 -4.858 5.300 1.00 97.38 89 VAL A N 1
ATOM 720 C CA . VAL A 1 89 ? -13.738 -4.730 6.646 1.00 97.38 89 VAL A CA 1
ATOM 721 C C . VAL A 1 89 ? -13.123 -5.832 7.496 1.00 97.38 89 VAL A C 1
ATOM 723 O O . VAL A 1 89 ? -13.242 -7.010 7.157 1.00 97.38 89 VAL A O 1
ATOM 726 N N . ARG A 1 90 ? -12.454 -5.461 8.587 1.00 96.62 90 ARG A N 1
ATOM 727 C CA . ARG A 1 90 ? -11.911 -6.402 9.569 1.00 96.62 90 ARG A CA 1
ATOM 728 C C . ARG A 1 90 ? -12.670 -6.241 10.876 1.00 96.62 90 ARG A C 1
ATOM 730 O O . ARG A 1 90 ? -12.751 -5.136 11.404 1.00 96.62 90 ARG A O 1
ATOM 737 N N . TRP A 1 91 ? -13.193 -7.347 11.389 1.00 96.12 91 TRP A N 1
ATOM 738 C CA . TRP A 1 91 ? -13.901 -7.403 12.661 1.00 96.12 91 TRP A CA 1
ATOM 739 C C . TRP A 1 91 ? -13.238 -8.430 13.578 1.00 96.12 91 TRP A C 1
ATOM 741 O O . TRP A 1 91 ? -13.053 -9.578 13.175 1.00 96.12 91 TRP A O 1
ATOM 751 N N . ASN A 1 92 ? -12.870 -8.007 14.787 1.00 91.31 92 ASN A N 1
ATOM 752 C CA . ASN A 1 92 ? -12.266 -8.862 15.809 1.00 91.31 92 ASN A CA 1
ATOM 753 C C . ASN A 1 92 ? -13.293 -9.117 16.927 1.00 91.31 92 ASN A C 1
ATOM 755 O O . ASN A 1 92 ? -13.854 -8.163 17.461 1.00 91.31 92 ASN A O 1
ATOM 759 N N . PHE A 1 93 ? -13.550 -10.379 17.272 1.00 83.06 93 PHE A N 1
ATOM 760 C CA . PHE A 1 93 ? -14.542 -10.793 18.275 1.00 83.06 93 PHE A CA 1
ATOM 761 C C . PHE A 1 93 ? -13.892 -11.401 19.519 1.00 83.06 93 PHE A C 1
ATOM 763 O O . PHE A 1 93 ? -12.801 -12.001 19.382 1.00 83.06 93 PHE A O 1
#

Sequence (93 aa):
SPQTQYNVQSLLLLPHDVEMDNVLYYVSTLPSLNIPSYFRFDTRLAWKVVDNVELSLVGQNLLQAQHKEFSGFLYQPTVEIPRAVYANVRWNF

Solvent-accessible surface area (backbone atoms only — not comparable to full-atom values): 5360 Å² total; per-residue (Å²): 126,58,86,47,74,51,78,49,76,48,77,45,86,46,85,83,57,28,38,38,42,37,40,42,36,40,40,43,46,27,77,95,74,76,40,73,56,50,55,40,3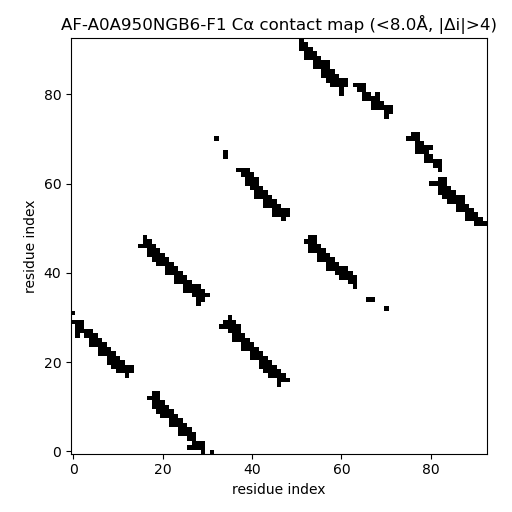3,33,41,35,44,35,34,47,82,46,101,44,35,35,44,34,45,38,38,35,35,68,72,33,72,71,52,83,55,64,84,53,70,104,82,51,81,67,54,58,65,58,52,44,75,52,73,52,78,48,76,64,133

Nearest PDB structures (foldseek):
  6bpn-assembly1_A  TM=7.538E-01  e=4.381E-01  Escherichia coli K-12
  8xua-assembly2_D  TM=7.537E-01  e=1.942E+00  Vibrio harveyi

Foldseek 3Di:
DFPDKDKDWDWDQDPQQKIKIKIKMWTDDDVVVRFHIDIWIKMKIWHCNDPFKIKIKIWGRVRDQWDQDDPDPDPDPGDTPGTDIDMDMGGDD

Mean predicted aligned error: 7.74 Å

Radius of gyration: 16.92 Å; Cα contacts (8 Å, |Δi|>4): 200; chains: 1; bounding box: 35×33×42 Å